Protein AF-A0AAQ2XZY2-F1 (afdb_monomer)

Secondary structure (DSSP, 8-state):
-HHHHHHHHHHHHHHHHHHSS---TT--HHHHHHHHHHHHHHHHHHHHHHH----GGGTTHHHHHHHHHHHHHHHHHHHHHIIIIII---TT-GGGGGG--TTHHHHHHHHHHHHHHHHHHHHHHHHHHHHHHHT-

Mean predicted aligned error: 5.78 Å

pLDDT: mean 86.45, std 11.71, range [51.12, 98.12]

Solvent-accessible surface area (backbone atoms only — not comparable to full-atom values): 7397 Å² total; per-residue (Å²): 105,70,64,43,52,47,48,51,52,34,35,51,50,39,40,43,29,67,64,61,80,71,81,48,96,87,58,56,59,44,50,53,49,18,51,56,57,30,50,55,42,47,52,55,42,50,57,45,62,75,68,60,89,74,67,83,90,64,46,66,58,43,26,51,52,28,45,55,33,28,53,51,37,36,67,59,28,47,64,49,30,44,40,17,67,70,74,59,27,36,85,74,34,66,91,51,44,90,70,67,52,94,72,45,68,62,64,36,41,49,39,51,49,54,41,52,53,31,45,51,53,19,52,52,37,45,50,50,40,52,34,66,75,68,76,108

Nearest PDB structures (foldseek):
  1t98-assembly1_A  TM=4.447E-01  e=1.153E+00  Escherichia coli
  6y5b-assembly1_C  TM=2.859E-01  e=4.148E+00  Mus musculus
  3uum-assembly2_B  TM=3.024E-01  e=5.306E+00  Rattus norvegicus

Foldseek 3Di:
DVLLVLLVVLLVLLLCLLPPDADDVPPLVSLVSNCVVNVVSLVVSVVCLVPDPDDDPCLVVQLVSLVVSLVSLCVRLVVLLCQCVVVNDASNHNVCRVVDDPVGVVSSCSSVVSNVSSVVSNVSSVVVNVCNVVVD

Structure (mmCIF, N/CA/C/O backbone):
data_AF-A0AAQ2XZY2-F1
#
_entry.id   AF-A0AAQ2XZY2-F1
#
loop_
_atom_site.group_PDB
_atom_site.id
_atom_site.type_symbol
_atom_site.label_atom_id
_atom_site.label_alt_id
_atom_site.label_comp_id
_atom_site.label_asym_id
_atom_site.label_entity_id
_atom_site.label_seq_id
_atom_site.pdbx_PDB_ins_code
_atom_site.Cartn_x
_atom_site.Cartn_y
_atom_site.Cartn_z
_atom_site.occupancy
_atom_site.B_iso_or_equiv
_atom_site.auth_seq_id
_atom_site.auth_comp_id
_atom_site.auth_asym_id
_atom_site.auth_atom_id
_atom_site.pdbx_PDB_model_num
ATOM 1 N N . MET A 1 1 ? -5.269 -4.566 18.158 1.00 74.19 1 MET A N 1
ATOM 2 C CA . MET A 1 1 ? -4.119 -5.473 18.386 1.00 74.19 1 MET A CA 1
ATOM 3 C C . MET A 1 1 ? -3.894 -6.390 17.194 1.00 74.19 1 MET A C 1
ATOM 5 O O . MET A 1 1 ? -2.987 -6.093 16.442 1.00 74.19 1 MET A O 1
ATOM 9 N N . TYR A 1 2 ? -4.718 -7.416 16.937 1.00 81.88 2 TYR A N 1
ATOM 10 C CA . TYR A 1 2 ? -4.508 -8.302 15.771 1.00 81.88 2 TYR A CA 1
ATOM 11 C C . TYR A 1 2 ? -4.506 -7.568 14.420 1.00 81.88 2 TYR A C 1
ATOM 13 O O . TYR A 1 2 ? -3.585 -7.763 13.640 1.00 81.88 2 TYR A O 1
ATOM 21 N N . SER A 1 3 ? -5.467 -6.672 14.168 1.00 86.38 3 SER A N 1
ATOM 22 C CA . SER A 1 3 ? -5.491 -5.859 12.939 1.00 86.38 3 SER A CA 1
ATOM 23 C C . SER A 1 3 ? -4.234 -4.995 12.809 1.00 86.38 3 SER A C 1
ATOM 25 O O . SER A 1 3 ? -3.640 -4.926 11.747 1.00 86.38 3 SER A O 1
ATOM 27 N N . SER A 1 4 ? -3.765 -4.418 13.916 1.00 90.62 4 SER A N 1
ATOM 28 C CA . SER A 1 4 ? -2.525 -3.637 13.975 1.00 90.62 4 SER A CA 1
ATOM 29 C C . SER A 1 4 ? -1.288 -4.476 13.622 1.00 90.62 4 SER A C 1
ATOM 31 O O . SER A 1 4 ? -0.448 -4.020 12.858 1.00 90.62 4 SER A O 1
ATOM 33 N N . ILE A 1 5 ? -1.200 -5.712 14.131 1.00 93.00 5 ILE A N 1
ATOM 34 C CA . ILE A 1 5 ? -0.116 -6.654 13.802 1.00 93.00 5 ILE A CA 1
ATOM 35 C C . ILE A 1 5 ? -0.157 -7.009 12.314 1.00 93.00 5 ILE A C 1
ATOM 37 O O . ILE A 1 5 ? 0.872 -6.961 11.652 1.00 93.00 5 ILE A O 1
ATOM 41 N N . LEU A 1 6 ? -1.340 -7.314 11.773 1.00 94.75 6 LEU A N 1
ATOM 42 C CA . LEU A 1 6 ? -1.494 -7.616 10.348 1.00 94.75 6 LEU A CA 1
ATOM 43 C C . LEU A 1 6 ? -1.086 -6.431 9.466 1.00 94.75 6 LEU A C 1
ATOM 45 O O . LEU A 1 6 ? -0.404 -6.632 8.470 1.00 94.75 6 LEU A O 1
ATOM 49 N N . ILE A 1 7 ? -1.450 -5.205 9.851 1.00 96.25 7 ILE A N 1
ATOM 50 C CA . ILE A 1 7 ? -1.069 -3.980 9.132 1.00 96.25 7 ILE A CA 1
ATOM 51 C C . ILE A 1 7 ? 0.452 -3.774 9.154 1.00 96.25 7 ILE A C 1
ATOM 53 O O . ILE A 1 7 ? 1.030 -3.436 8.125 1.00 96.25 7 ILE A O 1
ATOM 57 N N . LEU A 1 8 ? 1.114 -4.021 10.290 1.00 96.81 8 LEU A N 1
ATOM 58 C CA . LEU A 1 8 ? 2.578 -3.964 10.379 1.00 96.81 8 LEU A CA 1
ATOM 59 C C . LEU A 1 8 ? 3.246 -5.034 9.510 1.00 96.81 8 LEU A C 1
ATOM 61 O O . LEU A 1 8 ? 4.186 -4.722 8.785 1.00 96.81 8 LEU A O 1
ATOM 65 N N . LEU A 1 9 ? 2.741 -6.272 9.540 1.00 96.44 9 LEU A N 1
ATOM 66 C CA . LEU A 1 9 ? 3.232 -7.352 8.682 1.00 96.44 9 LEU A CA 1
ATOM 67 C C . LEU A 1 9 ? 3.052 -7.010 7.200 1.00 96.44 9 LEU A C 1
ATOM 69 O O . LEU A 1 9 ? 3.974 -7.214 6.419 1.00 96.44 9 LEU A O 1
ATOM 73 N N . TYR A 1 10 ? 1.901 -6.449 6.822 1.00 97.56 10 TYR A N 1
ATOM 74 C CA . TYR A 1 10 ? 1.651 -5.963 5.465 1.00 97.56 10 TYR A CA 1
ATOM 75 C C . TYR A 1 10 ? 2.689 -4.918 5.054 1.00 97.56 10 TYR A C 1
ATOM 77 O O . TYR A 1 10 ? 3.340 -5.084 4.027 1.00 97.56 10 TYR A O 1
ATOM 85 N N . GLY A 1 11 ? 2.885 -3.884 5.879 1.00 96.56 11 GLY A N 1
ATOM 86 C CA . GLY A 1 11 ? 3.867 -2.838 5.606 1.00 96.56 11 GLY A CA 1
ATOM 87 C C . GLY A 1 11 ? 5.282 -3.392 5.462 1.00 96.56 11 GLY A C 1
ATOM 88 O O . GLY A 1 11 ? 5.987 -3.019 4.534 1.00 96.56 11 GLY A O 1
ATOM 89 N N . PHE A 1 12 ? 5.677 -4.325 6.330 1.00 95.06 12 PHE A N 1
ATOM 90 C CA . PHE A 1 12 ? 6.986 -4.969 6.267 1.00 95.06 12 PHE A CA 1
ATOM 91 C C . PHE A 1 12 ? 7.190 -5.744 4.958 1.00 95.06 12 PHE A C 1
ATOM 93 O O . PHE A 1 12 ? 8.151 -5.476 4.242 1.00 95.06 12 PHE A O 1
ATOM 100 N N . TRP A 1 13 ? 6.282 -6.665 4.620 1.00 93.75 13 TRP A N 1
ATOM 101 C CA . TRP A 1 13 ? 6.411 -7.505 3.424 1.00 93.75 13 TRP A CA 1
ATOM 102 C C . TRP A 1 13 ? 6.380 -6.695 2.131 1.00 93.75 13 TRP A C 1
ATOM 104 O O . TRP A 1 13 ? 7.191 -6.930 1.238 1.00 93.75 13 TRP A O 1
ATOM 114 N N . VAL A 1 14 ? 5.475 -5.719 2.049 1.00 95.19 14 VAL A N 1
ATOM 115 C CA . VAL A 1 14 ? 5.345 -4.864 0.869 1.00 95.19 14 VAL A CA 1
ATOM 116 C C . VAL A 1 14 ? 6.559 -3.954 0.709 1.00 95.19 14 VAL A C 1
ATOM 118 O O . VAL A 1 14 ? 7.090 -3.826 -0.388 1.00 95.19 14 VAL A O 1
ATOM 121 N N . SER A 1 15 ? 7.051 -3.337 1.784 1.00 94.31 15 SER A N 1
ATOM 122 C CA . SER A 1 15 ? 8.258 -2.506 1.702 1.00 94.31 15 SER A CA 1
ATOM 123 C C . SER A 1 15 ? 9.496 -3.332 1.353 1.00 94.31 15 SER A C 1
ATOM 125 O O . SER A 1 15 ? 10.338 -2.861 0.594 1.00 94.31 15 SER A O 1
ATOM 127 N N . LEU A 1 16 ? 9.585 -4.580 1.832 1.00 92.50 16 LEU A N 1
ATOM 128 C CA . LEU A 1 16 ? 10.675 -5.491 1.483 1.00 92.50 16 LEU A CA 1
ATOM 129 C C . LEU A 1 16 ? 10.727 -5.758 -0.028 1.00 92.50 16 LEU A C 1
ATOM 131 O O . LEU A 1 16 ? 11.814 -5.780 -0.594 1.00 92.50 16 LEU A O 1
ATOM 135 N N . GLY A 1 17 ? 9.578 -5.861 -0.700 1.00 90.06 17 GLY A N 1
ATOM 136 C CA . GLY A 1 17 ? 9.503 -5.985 -2.160 1.00 90.06 17 GLY A CA 1
ATOM 137 C C . GLY A 1 17 ? 10.183 -4.855 -2.937 1.00 90.06 17 GLY A C 1
ATOM 138 O O . GLY A 1 17 ? 10.805 -5.117 -3.961 1.00 90.06 17 GLY A O 1
ATOM 139 N N . ALA A 1 18 ? 10.109 -3.621 -2.432 1.00 88.56 18 ALA A N 1
ATOM 140 C CA . ALA A 1 18 ? 10.721 -2.453 -3.069 1.00 88.56 18 ALA A CA 1
ATOM 141 C C . ALA A 1 18 ? 12.233 -2.339 -2.817 1.00 88.56 18 ALA A C 1
ATOM 143 O O . ALA A 1 18 ? 12.951 -1.790 -3.649 1.00 88.56 18 ALA A O 1
ATOM 144 N N . VAL A 1 19 ? 12.721 -2.825 -1.669 1.00 89.06 19 VAL A N 1
ATOM 145 C CA . VAL A 1 19 ? 14.115 -2.597 -1.233 1.00 89.06 19 VAL A CA 1
ATOM 146 C C . VAL A 1 19 ? 15.017 -3.828 -1.309 1.00 89.06 19 VAL A C 1
ATOM 148 O O . VAL A 1 19 ? 16.235 -3.691 -1.247 1.00 89.06 19 VAL A O 1
ATOM 151 N N . SER A 1 20 ? 14.461 -5.038 -1.389 1.00 83.00 20 SER A N 1
ATOM 152 C CA . SER A 1 20 ? 15.256 -6.272 -1.315 1.00 83.00 20 SER A CA 1
ATOM 153 C C . SER A 1 20 ? 15.884 -6.634 -2.654 1.00 83.00 20 SER A C 1
ATOM 155 O O . SER A 1 20 ? 15.171 -6.880 -3.611 1.00 83.00 20 SER A O 1
ATOM 157 N N . GLY A 1 21 ? 17.211 -6.720 -2.734 1.00 74.06 21 GLY A N 1
ATOM 158 C CA . GLY A 1 21 ? 17.914 -7.141 -3.954 1.00 74.06 21 GLY A CA 1
ATOM 159 C C . GLY A 1 21 ? 18.220 -6.002 -4.932 1.00 74.06 21 GLY A C 1
ATOM 160 O O . GLY A 1 21 ? 17.996 -4.824 -4.644 1.00 74.06 21 GLY A O 1
ATOM 161 N N . THR A 1 22 ? 18.767 -6.362 -6.090 1.00 75.44 22 THR A N 1
ATOM 162 C CA . THR A 1 22 ? 19.238 -5.431 -7.125 1.00 75.44 22 THR A CA 1
ATOM 163 C C . THR A 1 22 ? 18.511 -5.701 -8.426 1.00 75.44 22 THR A C 1
ATOM 165 O O . THR A 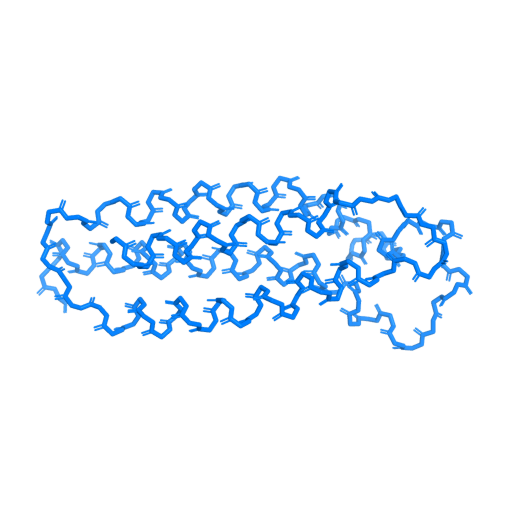1 22 ? 18.443 -6.846 -8.851 1.00 75.44 22 THR A O 1
ATOM 168 N N . CYS A 1 23 ? 18.040 -4.655 -9.099 1.00 76.00 23 CYS A N 1
ATOM 169 C CA . CYS A 1 23 ? 17.422 -4.817 -10.408 1.00 76.00 23 CYS A CA 1
ATOM 170 C C . CYS A 1 23 ? 18.436 -5.344 -11.432 1.00 76.00 23 CYS A C 1
ATOM 172 O O . CYS A 1 23 ? 19.361 -4.641 -11.833 1.00 76.00 23 CYS A O 1
ATOM 174 N N . THR A 1 24 ? 18.255 -6.603 -11.824 1.00 71.31 24 THR A N 1
ATOM 175 C CA . THR A 1 24 ? 18.984 -7.282 -12.900 1.00 71.31 24 THR A CA 1
ATOM 176 C C . THR A 1 24 ? 17.972 -7.955 -13.824 1.00 71.31 24 THR A C 1
ATOM 178 O O . THR A 1 24 ? 16.821 -8.165 -13.439 1.00 71.31 24 THR A O 1
ATOM 181 N N . GLN A 1 25 ? 18.366 -8.250 -15.064 1.00 63.94 25 GLN A N 1
ATOM 182 C CA . GLN A 1 25 ? 17.458 -8.815 -16.064 1.00 63.94 25 GLN A CA 1
ATOM 183 C C . GLN A 1 25 ? 16.820 -10.119 -15.543 1.00 63.94 25 GLN A C 1
ATOM 185 O O . GLN A 1 25 ? 17.523 -11.100 -15.308 1.00 63.94 25 GLN A O 1
ATOM 190 N N . GLY A 1 26 ? 15.492 -10.125 -15.373 1.00 64.06 26 GLY A N 1
ATOM 191 C CA . GLY A 1 26 ? 14.725 -11.273 -14.870 1.00 64.06 26 GLY A CA 1
ATOM 192 C C . GLY A 1 26 ? 14.501 -11.321 -13.349 1.00 64.06 26 GLY A C 1
ATOM 193 O O . GLY A 1 26 ? 13.866 -12.263 -12.877 1.00 64.06 26 GLY A O 1
ATOM 194 N N . ASP A 1 27 ? 14.958 -10.325 -12.579 1.00 72.06 27 ASP A N 1
ATOM 195 C CA . ASP A 1 27 ? 14.770 -10.241 -11.116 1.00 72.06 27 ASP A CA 1
ATOM 196 C C . ASP A 1 27 ? 13.482 -9.494 -10.706 1.00 72.06 27 ASP A C 1
ATOM 198 O O . ASP A 1 27 ? 13.448 -8.694 -9.767 1.00 72.06 27 ASP A O 1
ATOM 202 N N . ASP A 1 28 ? 12.379 -9.758 -11.412 1.00 79.94 28 ASP A N 1
ATOM 203 C CA . ASP A 1 28 ? 11.073 -9.183 -11.060 1.00 79.94 28 ASP A CA 1
ATOM 204 C C . ASP A 1 28 ? 10.347 -9.990 -9.976 1.00 79.94 28 ASP A C 1
ATOM 206 O O . ASP A 1 28 ? 9.327 -9.563 -9.425 1.00 79.94 28 ASP A O 1
ATOM 210 N N . GLY A 1 29 ? 10.881 -11.169 -9.638 1.00 85.25 29 GLY A N 1
ATOM 211 C CA . GLY A 1 29 ? 10.279 -12.116 -8.703 1.00 85.25 29 GLY A CA 1
ATOM 212 C C . GLY A 1 29 ? 9.968 -11.500 -7.339 1.00 85.25 29 GLY A C 1
ATOM 213 O O . GLY A 1 29 ? 8.944 -11.829 -6.740 1.00 85.25 29 GLY A O 1
ATOM 214 N N . ARG A 1 30 ? 10.785 -10.547 -6.872 1.00 87.38 30 ARG A N 1
ATOM 215 C CA . ARG A 1 30 ? 10.540 -9.810 -5.622 1.00 87.38 30 ARG A CA 1
ATOM 216 C C . ARG A 1 30 ? 9.282 -8.938 -5.668 1.00 87.38 30 ARG A C 1
ATOM 218 O O . ARG A 1 30 ? 8.544 -8.889 -4.684 1.00 87.38 30 ARG A O 1
ATOM 225 N N . PHE A 1 31 ? 8.996 -8.297 -6.804 1.00 90.06 31 PHE A N 1
ATOM 226 C CA . PHE A 1 31 ? 7.809 -7.458 -6.976 1.00 90.06 31 PHE A CA 1
ATOM 227 C C . PHE A 1 31 ? 6.555 -8.336 -7.025 1.00 90.06 31 PHE A C 1
ATOM 229 O O . PHE A 1 31 ? 5.562 -8.047 -6.353 1.00 90.06 31 PHE A O 1
ATOM 236 N N . TYR A 1 32 ? 6.631 -9.468 -7.732 1.00 90.44 32 TYR A N 1
ATOM 237 C CA . TYR A 1 32 ? 5.553 -10.457 -7.778 1.00 90.44 32 TYR A CA 1
ATOM 238 C C . TYR A 1 32 ? 5.290 -11.110 -6.416 1.00 90.44 32 TYR A C 1
ATOM 240 O O . TYR A 1 32 ? 4.142 -11.208 -5.985 1.00 90.44 32 TYR A O 1
ATOM 248 N N . ALA A 1 33 ? 6.339 -11.503 -5.694 1.00 91.62 33 ALA A N 1
ATOM 249 C CA . ALA A 1 33 ? 6.209 -12.024 -4.339 1.00 91.62 33 ALA A CA 1
ATOM 250 C C . ALA A 1 33 ? 5.557 -10.984 -3.416 1.00 91.62 33 ALA A C 1
ATOM 252 O O . ALA A 1 33 ? 4.613 -11.302 -2.691 1.00 91.62 33 ALA A O 1
ATOM 253 N N . SER A 1 34 ? 5.999 -9.725 -3.495 1.00 94.00 34 SER A N 1
ATOM 254 C CA . SER A 1 34 ? 5.427 -8.616 -2.730 1.00 94.00 34 SER A CA 1
ATOM 255 C C . SER A 1 34 ? 3.929 -8.449 -2.970 1.00 94.00 34 SER A C 1
ATOM 257 O O . SER A 1 34 ? 3.165 -8.385 -2.005 1.00 94.00 34 SER A O 1
ATOM 259 N N . ILE A 1 35 ? 3.470 -8.431 -4.227 1.00 94.69 35 ILE A N 1
ATOM 260 C CA . ILE A 1 35 ? 2.037 -8.281 -4.517 1.00 94.69 35 ILE A CA 1
ATOM 261 C C . ILE A 1 35 ? 1.236 -9.531 -4.136 1.00 94.69 35 ILE A C 1
ATOM 263 O O . ILE A 1 35 ? 0.122 -9.405 -3.623 1.00 94.69 35 ILE A O 1
ATOM 267 N N . MET A 1 36 ? 1.798 -10.735 -4.286 1.00 94.81 36 MET A N 1
ATOM 268 C CA . MET A 1 36 ? 1.147 -11.978 -3.860 1.00 94.81 36 MET A CA 1
ATOM 269 C C . MET A 1 36 ? 0.933 -12.016 -2.342 1.00 94.81 36 MET A C 1
ATOM 271 O O . MET A 1 36 ? -0.197 -12.178 -1.884 1.00 94.81 36 MET A O 1
ATOM 275 N N . TYR A 1 37 ? 1.981 -11.808 -1.543 1.00 94.44 37 TYR A N 1
ATOM 276 C CA . TYR A 1 37 ? 1.851 -11.802 -0.082 1.00 94.44 37 TYR A CA 1
ATOM 277 C C . TYR A 1 37 ? 1.078 -10.575 0.418 1.00 94.44 37 TYR A C 1
ATOM 279 O O . TYR A 1 37 ? 0.231 -10.683 1.310 1.00 94.44 37 TYR A O 1
ATOM 287 N N . GLY A 1 38 ? 1.322 -9.412 -0.188 1.00 96.12 38 GLY A N 1
ATOM 288 C CA . GLY A 1 38 ? 0.662 -8.155 0.145 1.00 96.12 38 GLY A CA 1
ATOM 289 C C . GLY A 1 38 ? -0.847 -8.198 -0.089 1.00 96.12 38 GLY A C 1
ATOM 290 O O . GLY A 1 38 ? -1.603 -7.774 0.783 1.00 96.12 38 GLY A O 1
ATOM 291 N N . SER A 1 39 ? -1.308 -8.758 -1.212 1.00 95.69 39 SER A N 1
ATOM 292 C CA . SER A 1 39 ? -2.744 -8.882 -1.517 1.00 95.69 39 SER A CA 1
ATOM 293 C C . SER A 1 39 ? -3.470 -9.831 -0.557 1.00 95.69 39 SER A C 1
ATOM 295 O O . SER A 1 39 ? -4.562 -9.507 -0.085 1.00 95.69 39 SER A O 1
ATOM 297 N N . VAL A 1 40 ? -2.852 -10.954 -0.177 1.00 96.69 40 VAL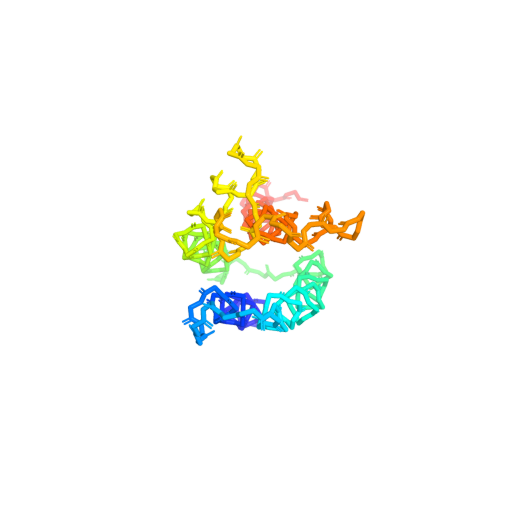 A N 1
ATOM 298 C CA . VAL A 1 40 ? -3.410 -11.873 0.830 1.00 96.69 40 VAL A CA 1
ATOM 299 C C . VAL A 1 40 ? -3.561 -11.171 2.181 1.00 96.69 40 VAL A C 1
ATOM 301 O O . VAL A 1 40 ? -4.636 -11.209 2.788 1.00 96.69 40 VAL A O 1
ATOM 304 N N . LEU A 1 41 ? -2.51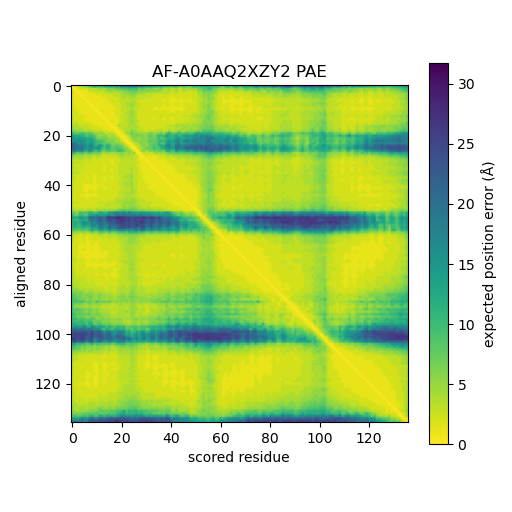6 -10.477 2.642 1.00 96.88 41 LEU A N 1
ATOM 305 C CA . LEU A 1 41 ? -2.568 -9.715 3.892 1.00 96.88 41 LEU A CA 1
ATOM 306 C C . LEU A 1 41 ? -3.598 -8.585 3.825 1.00 96.88 41 LEU A C 1
ATOM 308 O O . LEU A 1 41 ? -4.353 -8.399 4.778 1.00 96.88 41 LEU A O 1
ATOM 312 N N . PHE A 1 42 ? -3.688 -7.882 2.697 1.00 97.25 42 PHE A N 1
ATOM 313 C CA . PHE A 1 42 ? -4.688 -6.844 2.463 1.00 97.25 42 PHE A CA 1
ATOM 314 C C . PHE A 1 42 ? -6.116 -7.376 2.635 1.00 97.25 42 PHE A C 1
ATOM 316 O O . PHE A 1 42 ? -6.898 -6.790 3.384 1.00 97.25 42 PHE A O 1
ATOM 323 N N . ILE A 1 43 ? -6.450 -8.518 2.022 1.00 96.81 43 ILE A N 1
ATOM 324 C CA . ILE A 1 43 ? -7.778 -9.138 2.152 1.00 96.81 43 ILE A CA 1
ATOM 325 C C . ILE A 1 43 ? -8.066 -9.493 3.617 1.00 96.81 43 ILE A C 1
ATOM 327 O O . ILE A 1 43 ? -9.142 -9.177 4.133 1.00 96.81 43 ILE A O 1
ATOM 331 N N . LEU A 1 44 ? -7.103 -10.102 4.317 1.00 95.12 44 LEU A N 1
ATOM 332 C CA . LEU A 1 44 ? -7.255 -10.456 5.732 1.00 95.12 44 LEU A CA 1
ATOM 333 C C . LEU A 1 44 ? -7.472 -9.220 6.615 1.00 95.12 44 LEU A C 1
ATOM 335 O O . LEU A 1 44 ? -8.347 -9.233 7.487 1.00 95.12 44 LEU A O 1
ATOM 339 N N . ILE A 1 45 ? -6.720 -8.142 6.372 1.00 94.94 45 ILE A N 1
ATOM 340 C CA . ILE A 1 45 ? -6.873 -6.860 7.067 1.00 94.94 45 ILE A CA 1
ATOM 341 C C . ILE A 1 45 ? -8.261 -6.281 6.800 1.00 94.94 45 ILE A C 1
ATOM 343 O O . ILE A 1 45 ? -8.944 -5.913 7.753 1.00 94.94 45 ILE A O 1
ATOM 347 N N . MET A 1 46 ? -8.713 -6.251 5.544 1.00 94.38 46 MET A N 1
ATOM 348 C CA . MET A 1 46 ? -10.026 -5.722 5.170 1.00 94.38 46 MET A CA 1
ATOM 349 C C . MET A 1 46 ? -11.162 -6.480 5.853 1.00 94.38 46 MET A C 1
ATOM 351 O O . MET A 1 46 ? -11.992 -5.875 6.535 1.00 94.38 46 MET A O 1
ATOM 355 N N . VAL A 1 47 ? -11.168 -7.813 5.758 1.00 93.38 47 VAL A N 1
ATOM 356 C CA . VAL A 1 47 ? -12.172 -8.658 6.422 1.00 93.38 47 VAL A CA 1
ATOM 357 C C . VAL A 1 47 ? -12.162 -8.421 7.930 1.00 93.38 47 VAL A C 1
ATOM 359 O O . VAL A 1 47 ? -13.224 -8.332 8.556 1.00 93.38 47 VAL A O 1
ATOM 362 N N . ARG A 1 48 ? -10.975 -8.300 8.535 1.00 90.19 48 ARG A N 1
ATOM 363 C CA . ARG A 1 48 ? -10.864 -8.106 9.979 1.00 90.19 48 ARG A CA 1
ATOM 364 C C . ARG A 1 48 ? -11.346 -6.730 10.407 1.00 90.19 48 ARG A C 1
ATOM 366 O O . ARG A 1 48 ? -12.162 -6.654 11.323 1.00 90.19 48 ARG A O 1
ATOM 373 N N . LEU A 1 49 ? -10.891 -5.676 9.735 1.00 89.69 49 LEU A N 1
ATOM 374 C CA . LEU A 1 49 ? -11.328 -4.312 9.992 1.00 89.69 49 LEU A CA 1
ATOM 375 C C . LEU A 1 49 ? -12.842 -4.213 9.838 1.00 89.69 49 LEU A C 1
ATOM 377 O O . LEU A 1 49 ? -13.479 -3.684 10.735 1.00 89.69 49 LEU A O 1
ATOM 381 N N . LEU A 1 50 ? -13.454 -4.798 8.808 1.00 89.06 50 LEU A N 1
ATOM 382 C CA . LEU A 1 50 ? -14.912 -4.770 8.641 1.00 89.06 50 LEU A CA 1
ATOM 383 C C . LEU A 1 50 ? -15.666 -5.471 9.785 1.00 89.06 50 LEU A C 1
ATOM 385 O O . LEU A 1 50 ? -16.666 -4.940 10.262 1.00 89.06 50 LEU A O 1
ATOM 389 N N . ARG A 1 51 ? -15.170 -6.611 10.286 1.00 85.81 51 ARG A N 1
ATOM 390 C CA . ARG A 1 51 ? -15.841 -7.406 11.339 1.00 85.81 51 ARG A CA 1
ATOM 391 C C . ARG A 1 51 ? -15.570 -6.946 12.777 1.00 85.81 51 ARG A C 1
ATOM 393 O O . ARG A 1 51 ? -16.280 -7.347 13.693 1.00 85.81 51 ARG A O 1
ATOM 400 N N . GLU A 1 52 ? -14.516 -6.171 13.020 1.00 75.69 52 GLU A N 1
ATOM 401 C CA . GLU A 1 52 ? -14.047 -5.885 14.382 1.00 75.69 52 GLU A CA 1
ATOM 402 C C . GLU A 1 52 ? -14.903 -4.826 15.110 1.00 75.69 52 GLU A C 1
ATOM 404 O O . GLU A 1 52 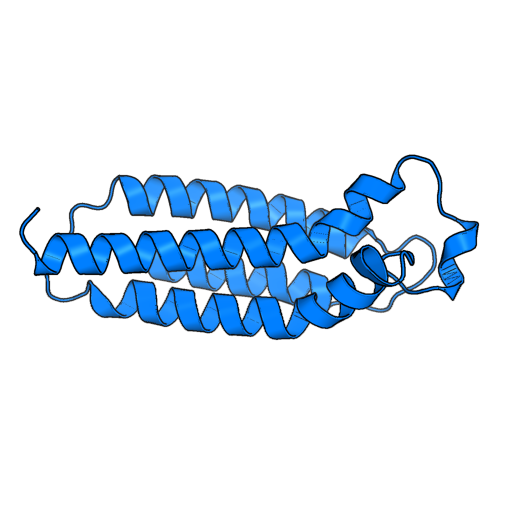? -14.721 -3.632 14.898 1.00 75.69 52 GLU A O 1
ATOM 409 N N . ASN A 1 53 ? -15.798 -5.240 16.013 1.00 66.50 53 ASN A N 1
ATOM 410 C CA . ASN A 1 53 ? -16.654 -4.352 16.824 1.00 66.50 53 ASN A CA 1
ATOM 411 C C . ASN A 1 53 ? -16.048 -4.027 18.209 1.00 66.50 53 ASN A C 1
ATOM 413 O O . ASN A 1 53 ? -16.664 -4.306 19.235 1.00 66.50 53 ASN A O 1
ATOM 417 N N . ARG A 1 54 ? -14.812 -3.507 18.282 1.00 63.81 54 ARG A N 1
ATOM 418 C CA . ARG A 1 54 ? -14.142 -3.275 19.583 1.00 63.81 54 ARG A CA 1
ATOM 419 C C . ARG A 1 54 ? -14.378 -1.887 20.183 1.00 63.81 54 ARG A C 1
ATOM 421 O O . ARG A 1 54 ? -14.445 -0.890 19.473 1.00 63.81 54 ARG A O 1
ATOM 428 N N . GLY A 1 55 ? -14.433 -1.867 21.519 1.00 58.34 55 GLY A N 1
ATOM 429 C CA . GLY A 1 55 ? -14.633 -0.691 22.365 1.00 58.34 55 GLY A CA 1
ATOM 430 C C . GLY A 1 55 ? -13.510 0.357 22.327 1.00 58.34 55 GLY A C 1
ATOM 431 O O . GLY A 1 55 ? -12.383 0.106 21.897 1.00 58.34 55 GLY A O 1
ATOM 432 N N . LEU A 1 56 ? -13.862 1.545 22.822 1.00 58.25 56 LEU A N 1
ATOM 433 C CA . LEU A 1 56 ? -13.204 2.849 22.648 1.00 58.25 56 LEU A CA 1
ATOM 434 C C . LEU A 1 56 ? -11.705 2.945 23.004 1.00 58.25 56 LEU A C 1
ATOM 436 O O . LEU A 1 56 ? -11.036 3.842 22.499 1.00 58.25 56 LEU A O 1
ATOM 440 N N . GLN A 1 57 ? -11.148 2.067 23.842 1.00 56.66 57 GLN A N 1
ATOM 441 C CA . GLN A 1 57 ? -9.807 2.281 24.416 1.00 56.66 57 GLN A CA 1
ATOM 442 C C . GLN A 1 57 ? -8.634 2.054 23.442 1.00 56.66 57 GLN A C 1
ATOM 444 O O . GLN A 1 57 ? -7.594 2.682 23.599 1.00 56.66 57 GLN A O 1
ATOM 449 N N . PHE A 1 58 ? -8.787 1.223 22.404 1.00 60.69 58 PHE A N 1
ATOM 450 C CA . PHE A 1 58 ? -7.697 0.899 21.456 1.00 60.69 58 PHE A CA 1
ATOM 451 C C . PHE A 1 58 ? -7.960 1.367 20.022 1.00 60.69 58 PHE A C 1
ATOM 453 O O . PHE A 1 58 ? -7.265 0.967 19.083 1.00 60.69 58 PHE A O 1
ATOM 460 N N . ILE A 1 59 ? -8.974 2.210 19.835 1.00 71.75 59 ILE A N 1
ATOM 461 C CA . ILE A 1 59 ? -9.461 2.542 18.500 1.00 71.75 59 ILE A CA 1
ATOM 462 C C . ILE A 1 59 ? -8.550 3.499 17.728 1.00 71.75 59 ILE A C 1
ATOM 464 O O . ILE A 1 59 ? -8.519 3.449 16.506 1.00 71.75 59 ILE A O 1
ATOM 468 N N . TRP A 1 60 ? -7.766 4.320 18.430 1.00 81.44 60 TRP A N 1
ATOM 469 C CA . TRP A 1 60 ? -6.866 5.313 17.831 1.00 81.44 60 TRP A CA 1
ATOM 470 C C . TRP A 1 60 ? -5.549 4.733 17.322 1.00 81.44 60 TRP A C 1
ATOM 472 O O . TRP A 1 60 ? -4.976 5.238 16.362 1.00 81.44 60 TRP A O 1
ATOM 482 N N . ILE A 1 61 ? -5.074 3.651 17.939 1.00 87.69 61 ILE A N 1
ATOM 483 C CA . ILE A 1 61 ? -3.763 3.068 17.626 1.00 87.69 61 ILE A CA 1
ATOM 484 C C . ILE A 1 61 ? -3.762 2.433 16.231 1.00 87.69 61 ILE A C 1
ATOM 486 O O . ILE A 1 61 ? -2.800 2.568 15.485 1.00 87.69 61 ILE A O 1
ATOM 490 N N . THR A 1 62 ? -4.851 1.762 15.851 1.00 90.56 62 THR A N 1
ATOM 491 C CA . THR A 1 62 ? -4.962 1.098 14.541 1.00 90.56 62 THR A CA 1
ATOM 492 C C . THR A 1 62 ? -4.864 2.069 13.355 1.00 90.56 62 THR A C 1
ATOM 494 O O . THR A 1 62 ? -4.020 1.823 12.496 1.00 90.56 62 THR A O 1
ATOM 497 N N . PRO A 1 63 ? -5.639 3.172 13.279 1.00 92.56 63 PRO A N 1
ATOM 498 C CA . PRO A 1 63 ? -5.502 4.141 12.194 1.00 92.56 63 PRO A CA 1
ATOM 499 C C . PRO A 1 63 ? -4.158 4.874 12.217 1.00 92.56 63 PRO A C 1
ATOM 501 O O . PRO A 1 63 ? -3.639 5.171 11.148 1.00 92.56 63 PRO A O 1
ATOM 504 N N . LEU A 1 64 ? -3.559 5.114 13.392 1.00 94.69 64 LEU A N 1
ATOM 505 C CA . LEU A 1 64 ? -2.212 5.689 13.474 1.00 94.69 64 LEU A CA 1
ATOM 506 C C . LEU A 1 64 ? -1.162 4.754 12.854 1.00 94.69 64 LEU A C 1
ATOM 508 O O . LEU A 1 64 ? -0.366 5.183 12.027 1.00 94.69 64 LEU A O 1
ATOM 512 N N . ILE A 1 65 ? -1.190 3.465 13.205 1.00 95.50 65 ILE A N 1
ATOM 513 C CA . ILE A 1 65 ? -0.301 2.458 12.607 1.00 95.50 65 ILE A CA 1
ATOM 514 C C . ILE A 1 65 ? -0.553 2.343 11.100 1.00 95.50 65 ILE A C 1
ATOM 516 O O . ILE A 1 65 ? 0.399 2.292 10.328 1.00 95.50 65 ILE A O 1
ATOM 520 N N . ALA A 1 66 ? -1.818 2.344 10.671 1.00 96.44 66 ALA A N 1
ATOM 521 C CA . ALA A 1 66 ? -2.169 2.303 9.255 1.00 96.44 66 ALA A CA 1
ATOM 522 C C . ALA A 1 66 ? -1.632 3.517 8.486 1.00 96.44 66 ALA A C 1
ATOM 524 O O . ALA A 1 66 ? -1.138 3.351 7.375 1.00 96.44 66 ALA A O 1
ATOM 525 N N . LEU A 1 67 ? -1.672 4.711 9.085 1.00 97.56 67 LEU A N 1
ATOM 526 C CA . LEU A 1 67 ? -1.091 5.919 8.503 1.00 97.56 67 LEU A CA 1
ATOM 527 C C . LEU A 1 67 ? 0.427 5.790 8.345 1.00 97.56 67 LEU A C 1
ATOM 529 O O . LEU A 1 67 ? 0.945 6.042 7.263 1.00 97.56 67 LEU A O 1
ATOM 533 N N . LEU A 1 68 ? 1.134 5.355 9.393 1.00 97.88 68 LEU A N 1
ATOM 534 C CA . LEU A 1 68 ? 2.589 5.166 9.345 1.00 97.88 68 LEU A CA 1
ATOM 535 C C . LEU A 1 68 ? 2.994 4.137 8.281 1.00 97.88 68 LEU A C 1
ATOM 537 O O . LEU A 1 68 ? 3.947 4.355 7.536 1.00 97.88 68 LEU A O 1
ATOM 541 N N . VAL A 1 69 ? 2.240 3.042 8.170 1.00 97.81 69 VAL A N 1
ATOM 542 C CA . VAL A 1 69 ? 2.453 2.035 7.124 1.00 97.81 69 VAL A CA 1
ATOM 543 C C . VAL A 1 69 ? 2.170 2.607 5.738 1.00 97.81 69 VAL A C 1
ATOM 545 O O . VAL A 1 69 ? 2.978 2.397 4.841 1.00 97.81 69 VAL A O 1
ATOM 548 N N . ALA A 1 70 ? 1.089 3.367 5.551 1.00 98.06 70 ALA A N 1
ATOM 549 C CA . ALA A 1 70 ? 0.799 4.009 4.271 1.00 98.06 70 ALA A CA 1
ATOM 550 C C . ALA A 1 70 ? 1.902 4.999 3.861 1.00 98.06 70 ALA A C 1
ATOM 552 O O . ALA A 1 70 ? 2.322 5.003 2.705 1.00 98.06 70 ALA A O 1
ATOM 553 N N . MET A 1 71 ? 2.429 5.783 4.808 1.00 98.06 71 MET A N 1
ATOM 554 C CA . MET A 1 71 ? 3.564 6.680 4.566 1.00 98.06 71 MET A CA 1
ATOM 555 C C . MET A 1 71 ? 4.827 5.908 4.174 1.00 98.06 71 MET A C 1
ATOM 557 O O . MET A 1 71 ? 5.486 6.279 3.209 1.00 98.06 71 MET A O 1
ATOM 561 N N . SER A 1 72 ? 5.148 4.822 4.883 1.00 97.25 72 SER A N 1
ATOM 562 C CA . SER A 1 72 ? 6.314 3.987 4.575 1.00 97.25 72 SER A CA 1
ATOM 563 C C . SER A 1 72 ? 6.196 3.306 3.210 1.00 97.25 72 SER A C 1
ATOM 565 O O . SER A 1 72 ? 7.138 3.365 2.426 1.00 97.25 72 SER A O 1
ATOM 567 N N . VAL A 1 73 ? 5.043 2.706 2.900 1.00 97.56 73 VAL A N 1
ATOM 568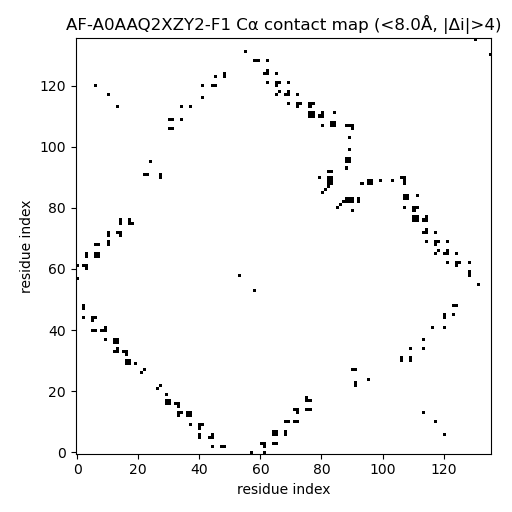 C CA . VAL A 1 73 ? 4.795 2.074 1.596 1.00 97.56 73 VAL A CA 1
ATOM 569 C C . VAL A 1 73 ? 4.895 3.115 0.486 1.00 97.56 73 VAL A C 1
ATOM 571 O O . VAL A 1 73 ? 5.592 2.889 -0.497 1.00 97.56 73 VAL A O 1
ATOM 574 N N . THR A 1 74 ? 4.276 4.284 0.662 1.00 97.31 74 THR A N 1
ATOM 575 C CA . THR A 1 74 ? 4.378 5.381 -0.311 1.00 97.31 74 THR A CA 1
ATOM 576 C C . THR A 1 74 ? 5.827 5.820 -0.503 1.00 97.31 74 THR A C 1
ATOM 578 O O . THR A 1 74 ? 6.259 5.967 -1.637 1.00 97.31 74 THR A O 1
ATOM 581 N N . TYR A 1 75 ? 6.600 5.975 0.573 1.00 96.69 75 TYR A N 1
ATOM 582 C CA . TYR A 1 75 ? 8.005 6.376 0.488 1.00 96.69 75 TYR A CA 1
ATOM 583 C C . TYR A 1 75 ? 8.842 5.416 -0.369 1.00 96.69 75 TYR A C 1
ATOM 585 O O . TYR A 1 75 ? 9.602 5.869 -1.220 1.00 96.69 75 TYR A O 1
ATOM 593 N N . PHE A 1 76 ? 8.680 4.102 -0.185 1.00 95.38 76 PHE A N 1
ATOM 594 C CA . PHE A 1 76 ? 9.454 3.112 -0.937 1.00 95.38 76 PHE A CA 1
ATOM 595 C C . PHE A 1 76 ? 8.950 2.888 -2.366 1.00 95.38 76 PHE A C 1
ATOM 597 O O . PHE A 1 76 ? 9.756 2.638 -3.257 1.00 95.38 76 PHE A O 1
ATOM 604 N N . TRP A 1 77 ? 7.639 2.973 -2.601 1.00 95.69 77 TRP A N 1
ATOM 605 C CA . TRP A 1 77 ? 7.040 2.616 -3.891 1.00 95.69 77 TRP A CA 1
ATOM 606 C C . TRP A 1 77 ? 6.755 3.812 -4.809 1.00 95.69 77 TRP A C 1
ATOM 608 O O . TRP A 1 77 ? 6.617 3.613 -6.014 1.00 95.69 77 TRP A O 1
ATOM 618 N N . ALA A 1 78 ? 6.698 5.047 -4.298 1.00 95.00 78 ALA A N 1
ATOM 619 C CA . ALA A 1 78 ? 6.434 6.233 -5.119 1.00 95.00 78 ALA A CA 1
ATOM 620 C C . ALA A 1 78 ? 7.448 6.449 -6.260 1.00 95.00 78 ALA A C 1
ATOM 622 O O . ALA A 1 78 ? 6.993 6.762 -7.359 1.00 95.00 78 ALA A O 1
ATOM 623 N N . PRO A 1 79 ? 8.771 6.240 -6.078 1.00 92.56 79 PRO A N 1
ATOM 624 C CA . PRO A 1 79 ? 9.717 6.333 -7.192 1.00 92.56 79 PRO A CA 1
ATOM 625 C C . PRO A 1 79 ? 9.366 5.367 -8.331 1.00 92.56 79 PRO A C 1
ATOM 627 O O . PRO A 1 79 ? 9.293 5.772 -9.485 1.00 92.56 79 PRO A O 1
ATOM 630 N N . PHE A 1 80 ? 9.018 4.120 -8.000 1.00 91.62 80 PHE A N 1
ATOM 631 C CA . PHE A 1 80 ? 8.612 3.120 -8.988 1.00 91.62 80 PHE A CA 1
ATOM 632 C C . PHE A 1 80 ? 7.302 3.484 -9.692 1.00 91.62 80 PHE A C 1
ATOM 634 O O . PHE A 1 80 ? 7.137 3.157 -10.861 1.00 91.62 80 PHE A O 1
ATOM 641 N N . VAL A 1 81 ? 6.364 4.166 -9.023 1.00 92.06 81 VAL A N 1
ATOM 642 C CA . VAL A 1 81 ? 5.147 4.681 -9.680 1.00 92.06 81 VAL A CA 1
ATOM 643 C C . VAL A 1 81 ? 5.495 5.725 -10.738 1.00 92.06 81 VAL A C 1
ATOM 645 O O . VAL A 1 81 ? 4.909 5.698 -11.818 1.00 92.06 81 VAL A O 1
ATOM 648 N N . ILE A 1 82 ? 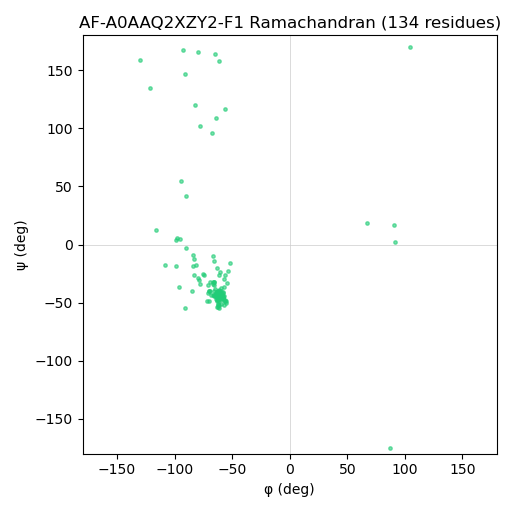6.438 6.627 -10.452 1.00 90.62 82 ILE A N 1
ATOM 649 C CA . ILE A 1 82 ? 6.871 7.650 -11.413 1.00 90.62 82 ILE A CA 1
ATOM 650 C C . ILE A 1 82 ? 7.480 6.966 -12.642 1.00 90.62 82 ILE A C 1
ATOM 652 O O . ILE A 1 82 ? 6.972 7.147 -13.747 1.00 90.62 82 ILE A O 1
ATOM 656 N N . GLU A 1 83 ? 8.460 6.090 -12.429 1.00 88.56 83 GLU A N 1
ATOM 657 C CA . GLU A 1 83 ? 9.133 5.330 -13.492 1.00 88.56 83 GLU A CA 1
ATOM 658 C C . GLU A 1 83 ? 8.133 4.525 -14.343 1.00 88.56 83 GLU A C 1
ATOM 660 O O . GLU A 1 83 ? 8.090 4.634 -15.566 1.00 88.56 83 GLU A O 1
ATOM 665 N N . THR A 1 84 ? 7.248 3.754 -13.706 1.00 88.75 84 THR A N 1
ATOM 666 C CA . THR A 1 84 ? 6.382 2.802 -14.425 1.00 88.75 84 THR A CA 1
ATOM 667 C C . THR A 1 84 ? 5.099 3.399 -14.988 1.00 88.75 84 THR A C 1
ATOM 669 O O . THR A 1 84 ? 4.658 3.016 -16.077 1.00 88.75 84 THR A O 1
ATOM 672 N N . THR A 1 85 ? 4.442 4.290 -14.245 1.00 85.75 85 THR A N 1
ATOM 673 C CA . THR A 1 85 ? 3.108 4.802 -14.589 1.00 85.75 85 THR A CA 1
ATOM 674 C C . THR A 1 85 ? 3.191 6.128 -15.337 1.00 85.75 85 THR A C 1
ATOM 676 O O . THR A 1 85 ? 2.385 6.347 -16.239 1.00 85.75 85 THR A O 1
ATOM 679 N N . ILE A 1 86 ? 4.143 7.001 -14.986 1.00 82.75 86 ILE A N 1
ATOM 680 C CA . ILE A 1 86 ? 4.283 8.325 -15.610 1.00 82.75 86 ILE A CA 1
ATOM 681 C C . ILE A 1 86 ? 5.225 8.255 -16.813 1.00 82.75 86 ILE A C 1
ATOM 683 O O . ILE A 1 86 ? 4.836 8.650 -17.909 1.00 82.75 86 ILE A O 1
ATOM 687 N N . GLU A 1 87 ? 6.443 7.751 -16.618 1.00 85.81 87 GLU A N 1
ATOM 688 C CA . GLU A 1 87 ? 7.469 7.712 -17.674 1.00 85.81 87 GLU A CA 1
ATOM 689 C C . GLU A 1 87 ? 7.304 6.503 -18.596 1.00 85.81 87 GLU A C 1
ATOM 691 O O . GLU A 1 87 ? 7.608 6.545 -19.787 1.00 85.81 87 GLU A O 1
ATOM 696 N N . GLY A 1 88 ? 6.699 5.452 -18.058 1.00 83.19 88 GLY A N 1
ATOM 697 C CA . GLY A 1 88 ? 6.270 4.295 -18.812 1.00 83.19 88 GLY A CA 1
ATOM 698 C C . GLY A 1 88 ? 7.310 3.189 -18.921 1.00 83.19 88 GLY A C 1
ATOM 699 O O . GLY A 1 88 ? 7.155 2.302 -19.762 1.00 83.19 88 GLY A O 1
ATOM 700 N N . HIS A 1 89 ? 8.322 3.244 -18.063 1.00 87.00 89 HIS A N 1
ATOM 701 C CA . HIS A 1 89 ? 9.443 2.326 -18.028 1.00 87.00 89 HIS A CA 1
ATOM 702 C C . HIS A 1 89 ? 9.097 1.006 -17.336 1.00 87.00 89 HIS A C 1
ATOM 704 O O . HIS A 1 89 ? 8.078 0.856 -16.649 1.00 87.00 89 HIS A O 1
ATOM 710 N N . HIS A 1 90 ? 9.967 0.024 -17.533 1.00 85.94 90 HIS A N 1
ATOM 711 C CA . HIS A 1 90 ? 9.951 -1.223 -16.783 1.00 85.94 90 HIS A CA 1
ATOM 712 C C . HIS A 1 90 ? 10.163 -0.984 -15.268 1.00 85.94 90 HIS A C 1
ATOM 714 O O . HIS A 1 90 ? 10.756 0.013 -14.858 1.00 85.94 90 HIS A O 1
ATOM 720 N N . LEU A 1 91 ? 9.729 -1.923 -14.411 1.00 85.06 91 LEU A N 1
ATOM 721 C CA . LEU A 1 91 ? 9.882 -1.841 -12.941 1.00 85.06 91 LEU A CA 1
ATOM 722 C C . LEU A 1 91 ? 11.331 -1.655 -12.475 1.00 85.06 91 LEU A C 1
ATOM 724 O O . LEU A 1 91 ? 11.575 -1.135 -11.388 1.00 85.06 91 LEU A O 1
ATOM 728 N N . CYS A 1 92 ? 12.275 -2.110 -13.292 1.00 83.31 92 CYS A N 1
ATOM 729 C CA . CYS A 1 92 ? 13.703 -1.996 -13.036 1.00 83.31 92 CYS A CA 1
ATOM 730 C C . CYS A 1 92 ? 14.391 -0.823 -13.739 1.00 83.31 92 CYS A C 1
ATOM 732 O O . CYS A 1 92 ? 15.609 -0.707 -13.632 1.00 83.31 92 CYS A O 1
ATOM 734 N N . GLY A 1 93 ? 13.629 0.042 -14.408 1.00 83.12 93 GLY A N 1
ATOM 735 C CA . GLY A 1 93 ? 14.137 1.214 -15.110 1.00 83.12 93 GLY A CA 1
ATOM 736 C C . GLY A 1 93 ? 14.173 1.047 -16.625 1.00 83.12 93 GLY A C 1
ATOM 737 O O . GLY A 1 93 ? 13.982 -0.043 -17.176 1.00 83.12 93 GLY A O 1
ATOM 738 N N . LYS A 1 94 ? 14.432 2.172 -17.290 1.00 84.06 94 LYS A N 1
ATOM 739 C CA . LYS A 1 94 ? 14.410 2.340 -18.746 1.00 84.06 94 LYS A CA 1
ATOM 740 C C . LYS A 1 94 ? 15.347 1.395 -19.499 1.00 84.06 94 LYS A C 1
ATOM 742 O O . LYS A 1 94 ? 15.080 1.030 -20.643 1.00 84.06 94 LYS A O 1
ATOM 747 N N . GLU A 1 95 ? 16.454 0.988 -18.885 1.00 82.25 95 GLU A N 1
ATOM 748 C CA . GLU A 1 95 ? 17.434 0.083 -19.493 1.00 82.25 95 GLU A CA 1
ATOM 749 C C . GLU A 1 95 ? 16.820 -1.277 -19.858 1.00 82.25 95 GLU A C 1
ATOM 751 O O . GLU A 1 95 ? 17.305 -1.957 -20.763 1.00 82.25 95 GLU A O 1
ATOM 756 N N . PHE A 1 96 ? 15.727 -1.654 -19.190 1.00 79.81 96 PHE A N 1
ATOM 757 C CA . PHE A 1 96 ? 15.045 -2.930 -19.377 1.00 79.81 96 PHE A CA 1
ATOM 758 C C . PHE A 1 96 ? 13.815 -2.837 -20.290 1.00 79.81 96 PHE A C 1
ATOM 760 O O . PHE A 1 96 ? 13.164 -3.852 -20.528 1.00 79.81 96 PHE A O 1
ATOM 767 N N . ASP A 1 97 ? 13.536 -1.670 -20.882 1.00 79.88 97 ASP A N 1
ATOM 768 C CA . ASP A 1 97 ? 12.360 -1.459 -21.736 1.00 79.88 97 ASP A CA 1
ATOM 769 C C . ASP A 1 97 ? 12.346 -2.368 -22.980 1.00 79.88 97 ASP A C 1
ATOM 771 O O . ASP A 1 97 ? 11.293 -2.719 -23.505 1.00 79.88 97 ASP A O 1
ATOM 775 N N . SER A 1 98 ? 13.517 -2.806 -23.454 1.00 73.31 98 SER A N 1
ATOM 776 C CA . SER A 1 98 ? 13.619 -3.737 -24.591 1.00 73.31 98 SER A CA 1
ATOM 777 C C . SER A 1 98 ? 13.054 -5.137 -24.306 1.00 73.31 98 SER A C 1
ATOM 779 O O . SER A 1 98 ? 12.819 -5.907 -25.237 1.00 73.31 98 SER A O 1
ATOM 781 N N . HIS A 1 99 ? 12.815 -5.461 -23.032 1.00 67.00 99 HIS A N 1
ATOM 782 C CA . HIS A 1 99 ? 12.193 -6.707 -22.592 1.00 67.00 99 HIS A CA 1
ATOM 783 C C . HIS A 1 99 ? 10.681 -6.574 -22.369 1.00 67.00 99 HIS A C 1
ATOM 785 O O . HIS A 1 99 ? 10.058 -7.555 -21.962 1.00 67.00 99 HIS A O 1
ATOM 791 N N . LEU A 1 100 ? 10.095 -5.406 -22.677 1.00 65.69 100 LEU A N 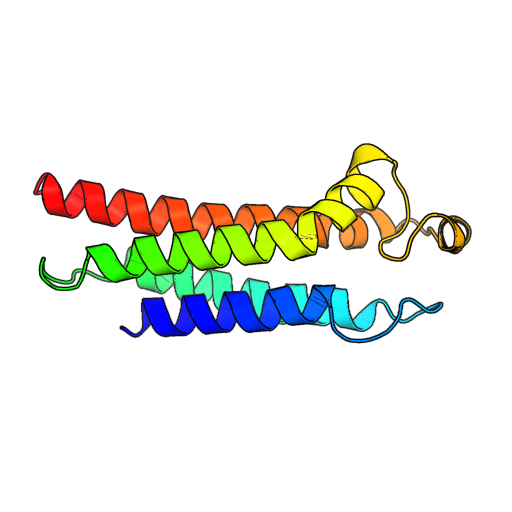1
ATOM 792 C CA . LEU A 1 100 ? 8.665 -5.159 -22.529 1.00 65.69 100 LEU A CA 1
ATOM 793 C C . LEU A 1 100 ? 7.846 -6.002 -23.521 1.00 65.69 100 LEU A C 1
ATOM 795 O O . LEU A 1 100 ? 7.660 -5.619 -24.677 1.00 65.69 100 LEU A O 1
ATOM 799 N N . ALA A 1 101 ? 7.341 -7.153 -23.079 1.00 59.66 101 ALA A N 1
ATOM 800 C CA . ALA A 1 101 ? 6.296 -7.904 -23.783 1.00 59.66 101 ALA A CA 1
ATOM 801 C C . ALA A 1 101 ? 4.903 -7.499 -23.254 1.00 59.66 101 ALA A C 1
ATOM 803 O O . ALA A 1 101 ? 4.793 -6.879 -22.201 1.00 59.66 101 ALA A O 1
ATOM 804 N N . GLU A 1 102 ? 3.810 -7.872 -23.936 1.00 54.03 102 GLU A N 1
ATOM 805 C CA . GLU A 1 102 ? 2.414 -7.525 -23.562 1.00 54.03 102 GLU A CA 1
ATOM 806 C C . GLU A 1 102 ? 2.023 -7.852 -22.096 1.00 54.03 102 GLU A C 1
ATOM 808 O O . GLU A 1 102 ? 1.046 -7.310 -21.578 1.00 54.03 102 GLU A O 1
ATOM 813 N N . SER A 1 103 ? 2.804 -8.680 -21.390 1.00 51.12 103 SER A N 1
ATOM 814 C CA . SER A 1 103 ? 2.695 -8.939 -19.948 1.00 51.12 103 SER A CA 1
ATOM 815 C C . SER A 1 103 ? 3.033 -7.746 -19.034 1.00 51.12 103 SER A C 1
ATOM 817 O O . SER A 1 103 ? 2.767 -7.821 -17.833 1.00 51.12 103 SER A O 1
ATOM 819 N N . ASP A 1 104 ? 3.581 -6.643 -19.556 1.00 63.09 104 ASP A N 1
ATOM 820 C CA . ASP A 1 104 ? 4.162 -5.571 -18.732 1.00 63.09 104 ASP A CA 1
ATOM 821 C C . ASP A 1 104 ? 3.207 -4.527 -18.158 1.00 63.09 104 ASP A C 1
ATOM 823 O O . ASP A 1 104 ? 3.571 -3.757 -17.272 1.00 63.09 104 ASP A O 1
ATOM 827 N N . VAL A 1 105 ? 1.954 -4.474 -18.608 1.00 74.00 105 VAL A N 1
ATOM 828 C CA . VAL A 1 105 ? 0.993 -3.543 -17.989 1.00 74.00 105 VAL A CA 1
ATOM 829 C C . VAL A 1 105 ? 0.703 -3.963 -16.544 1.00 74.00 105 VAL A C 1
ATOM 831 O O . VAL A 1 105 ? 0.516 -3.123 -15.661 1.00 74.00 105 VAL A O 1
ATOM 834 N N . TRP A 1 106 ? 0.695 -5.273 -16.286 1.00 80.31 106 TRP A N 1
ATOM 835 C CA . TRP A 1 106 ? 0.407 -5.817 -14.965 1.00 80.31 106 TRP A CA 1
ATOM 836 C C . TRP A 1 106 ? 1.546 -5.566 -13.974 1.00 80.31 106 TRP A C 1
ATOM 838 O O . TRP A 1 106 ? 1.294 -5.053 -12.883 1.00 80.31 106 TRP A O 1
ATOM 848 N N . SER A 1 107 ? 2.789 -5.862 -14.359 1.00 81.94 107 SER A N 1
ATOM 849 C CA . SER A 1 107 ? 3.989 -5.612 -13.547 1.00 81.94 107 SER A CA 1
ATOM 850 C C . SER A 1 107 ? 4.084 -4.131 -13.15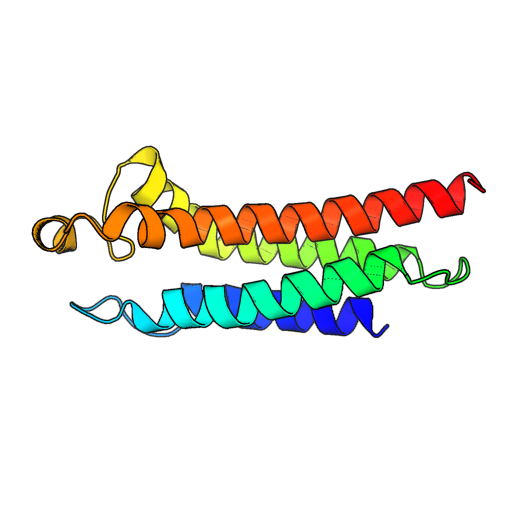6 1.00 81.94 107 SER A C 1
ATOM 852 O O . SER A 1 107 ? 4.187 -3.794 -11.976 1.00 81.94 107 SER A O 1
ATOM 854 N N . ARG A 1 108 ? 3.901 -3.231 -14.126 1.00 87.00 108 ARG A N 1
ATOM 855 C CA . ARG A 1 108 ? 3.923 -1.772 -13.941 1.00 87.00 108 ARG A CA 1
ATOM 856 C C . ARG A 1 108 ? 2.822 -1.248 -13.019 1.00 87.00 108 ARG A C 1
ATOM 858 O O . ARG A 1 108 ? 2.956 -0.167 -12.456 1.00 87.00 108 ARG A O 1
ATOM 865 N N . SER A 1 109 ? 1.747 -2.009 -12.811 1.00 90.12 109 SER A N 1
ATOM 866 C CA . SER A 1 109 ? 0.681 -1.635 -11.875 1.00 90.12 109 SER A CA 1
ATOM 867 C C . SER A 1 109 ? 1.001 -1.955 -10.408 1.00 90.12 109 SER A C 1
ATOM 869 O O . SER A 1 109 ? 0.373 -1.381 -9.515 1.00 90.12 109 SER A O 1
ATOM 871 N N . ILE A 1 110 ? 1.986 -2.824 -10.135 1.00 93.38 110 ILE A N 1
ATOM 872 C CA . ILE A 1 110 ? 2.322 -3.297 -8.780 1.00 93.38 110 ILE A CA 1
ATOM 873 C C . ILE A 1 110 ? 2.615 -2.139 -7.802 1.00 93.38 110 ILE A C 1
ATOM 875 O O . ILE A 1 110 ? 2.002 -2.120 -6.727 1.00 93.38 110 ILE A O 1
ATOM 879 N N . PRO A 1 111 ? 3.463 -1.141 -8.136 1.00 94.44 111 PRO A N 1
ATOM 880 C CA . PRO A 1 111 ? 3.739 -0.017 -7.242 1.00 94.44 111 PRO A CA 1
ATOM 881 C C . PRO A 1 111 ? 2.475 0.768 -6.882 1.00 94.44 111 PRO A C 1
ATOM 883 O O . PRO A 1 111 ? 2.207 1.044 -5.709 1.00 94.44 111 PRO A O 1
ATOM 886 N N . THR A 1 112 ? 1.645 1.056 -7.885 1.00 95.69 112 THR A N 1
ATOM 887 C CA . THR A 1 112 ? 0.386 1.786 -7.715 1.00 95.69 112 THR A CA 1
ATOM 888 C C . THR A 1 112 ? -0.598 1.000 -6.848 1.00 95.69 112 THR A C 1
ATOM 890 O O . THR A 1 112 ? -1.206 1.567 -5.938 1.00 95.69 112 THR A O 1
ATOM 893 N N . LEU A 1 113 ? -0.715 -0.316 -7.057 1.00 96.38 113 LEU A N 1
ATOM 894 C CA . LEU A 1 113 ? -1.568 -1.184 -6.242 1.00 96.38 113 LEU A CA 1
ATOM 895 C C . LEU A 1 113 ? -1.148 -1.178 -4.768 1.00 96.38 113 LEU A C 1
ATOM 897 O O . LEU A 1 113 ? -2.010 -1.069 -3.897 1.00 96.38 113 LEU A O 1
ATOM 901 N N . HIS A 1 114 ? 0.152 -1.227 -4.466 1.00 97.56 114 HIS A N 1
ATOM 902 C CA . HIS A 1 114 ? 0.638 -1.182 -3.086 1.00 97.56 114 HIS A CA 1
ATOM 903 C C . HIS A 1 114 ? 0.282 0.125 -2.368 1.00 97.56 114 HIS A C 1
ATOM 905 O O . HIS A 1 114 ? -0.176 0.084 -1.216 1.00 97.56 114 HIS A O 1
ATOM 911 N N . ILE A 1 115 ? 0.416 1.269 -3.050 1.00 97.31 115 ILE A N 1
ATOM 912 C CA . ILE A 1 115 ? -0.014 2.567 -2.515 1.00 97.31 115 ILE A CA 1
ATOM 913 C C . ILE A 1 115 ? -1.527 2.561 -2.276 1.00 97.31 115 ILE A C 1
ATOM 915 O O . ILE A 1 115 ? -1.965 2.840 -1.157 1.00 97.31 115 ILE A O 1
ATOM 919 N N . VAL A 1 116 ? -2.326 2.174 -3.277 1.00 97.94 116 VAL A N 1
ATOM 920 C CA . VAL A 1 116 ? -3.798 2.143 -3.184 1.00 97.94 116 VAL A CA 1
ATOM 921 C C . VAL A 1 116 ? -4.272 1.231 -2.052 1.00 97.94 116 VAL A C 1
ATOM 923 O O . VAL A 1 116 ? -5.124 1.628 -1.257 1.00 97.94 116 VAL A O 1
ATOM 926 N N . PHE A 1 117 ? -3.702 0.034 -1.919 1.00 98.12 117 PHE A N 1
ATOM 927 C CA . PHE A 1 117 ? -4.032 -0.897 -0.841 1.00 98.12 117 PHE A CA 1
ATOM 928 C C . PHE A 1 117 ? -3.693 -0.321 0.536 1.00 98.12 117 PHE A C 1
ATOM 930 O O . PHE A 1 117 ? -4.520 -0.391 1.449 1.00 98.12 117 PHE A O 1
ATOM 937 N N . SER A 1 118 ? -2.521 0.303 0.691 1.00 97.81 118 SER A N 1
ATOM 938 C CA . SER A 1 118 ? -2.132 0.930 1.959 1.00 97.81 118 SER A CA 1
ATOM 939 C C . SER A 1 118 ? -3.068 2.085 2.348 1.00 97.81 118 SER A C 1
ATOM 941 O O . SER A 1 118 ? -3.502 2.178 3.501 1.00 97.81 118 SER A O 1
ATOM 943 N N . LEU A 1 119 ? -3.474 2.903 1.370 1.00 97.88 119 LEU A N 1
ATOM 944 C CA . LEU A 1 119 ? -4.423 3.995 1.562 1.00 97.88 119 LEU A CA 1
ATOM 945 C C . LEU A 1 119 ? -5.809 3.470 1.920 1.00 97.88 119 LEU A C 1
ATOM 947 O O . LEU A 1 119 ? -6.432 3.981 2.845 1.00 97.88 119 LEU A O 1
ATOM 951 N N . ALA A 1 120 ? -6.288 2.425 1.250 1.00 97.81 120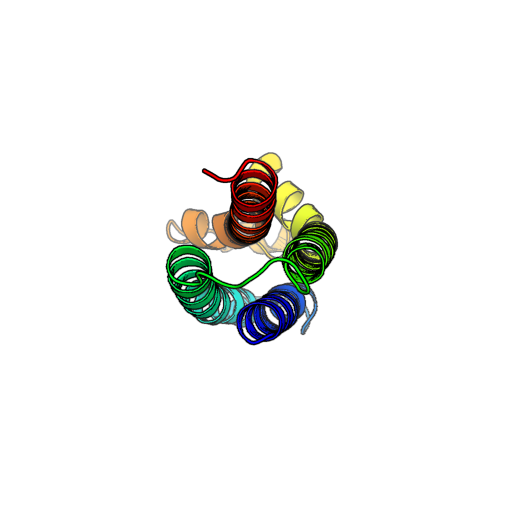 ALA A N 1
ATOM 952 C CA . ALA A 1 120 ? -7.582 1.827 1.552 1.00 97.81 120 ALA A CA 1
ATOM 953 C C . ALA A 1 120 ? -7.625 1.246 2.980 1.00 97.81 120 ALA A C 1
ATOM 955 O O . ALA A 1 120 ? -8.613 1.443 3.691 1.00 97.81 120 ALA A O 1
ATOM 956 N N . ILE A 1 121 ? -6.543 0.603 3.440 1.00 96.88 121 ILE A N 1
ATOM 957 C CA . ILE A 1 121 ? -6.401 0.142 4.833 1.00 96.88 121 ILE A CA 1
ATOM 958 C C . ILE A 1 121 ? -6.484 1.324 5.809 1.00 96.88 121 ILE A C 1
ATOM 960 O O . ILE A 1 121 ? -7.206 1.251 6.813 1.00 96.88 121 ILE A O 1
ATOM 964 N N . PHE A 1 122 ? -5.763 2.414 5.529 1.00 97.12 122 PHE A N 1
ATOM 965 C CA . PHE A 1 122 ? -5.791 3.623 6.351 1.00 97.12 122 PHE A CA 1
ATOM 966 C C . PHE A 1 122 ? -7.187 4.250 6.389 1.00 97.12 122 PHE A C 1
ATOM 968 O O . PHE A 1 122 ? -7.733 4.453 7.474 1.00 97.12 122 PHE A O 1
ATOM 975 N N . MET A 1 123 ? -7.797 4.484 5.227 1.00 96.38 123 MET A N 1
ATOM 976 C CA . MET A 1 123 ? -9.118 5.098 5.101 1.00 96.38 123 MET A CA 1
ATOM 977 C C . MET A 1 123 ? -10.188 4.282 5.821 1.00 96.38 123 MET A C 1
ATOM 979 O O . MET A 1 123 ? -10.995 4.850 6.555 1.00 96.38 123 MET A O 1
ATOM 983 N N . LEU A 1 124 ? -10.169 2.951 5.692 1.00 93.75 124 LEU A N 1
ATOM 984 C CA . LEU A 1 124 ? -11.106 2.095 6.414 1.00 93.75 124 LEU A CA 1
ATOM 985 C C . LEU A 1 124 ? -10.871 2.159 7.930 1.00 93.75 124 LEU A C 1
ATOM 987 O O . LEU A 1 124 ? -11.825 2.303 8.696 1.00 93.75 124 LEU A O 1
ATOM 991 N N . SER A 1 125 ? -9.612 2.101 8.374 1.00 92.12 125 SER A N 1
ATOM 992 C CA . SER A 1 125 ? -9.263 2.212 9.797 1.00 92.12 125 SER A CA 1
ATOM 993 C C . SER A 1 125 ? -9.713 3.552 10.390 1.00 92.12 125 SER A C 1
ATOM 995 O O . SER A 1 125 ? -10.266 3.598 11.491 1.00 92.12 125 SER A O 1
ATOM 997 N N . PHE A 1 126 ? -9.517 4.642 9.647 1.00 92.06 126 PHE A N 1
ATOM 998 C CA . PHE A 1 126 ? -9.912 5.991 10.039 1.00 92.06 126 PHE A CA 1
ATOM 999 C C . PHE A 1 126 ? -11.435 6.175 10.032 1.00 92.06 126 PHE A C 1
ATOM 1001 O O . PHE A 1 126 ? -12.004 6.749 10.961 1.00 92.06 126 PHE A O 1
ATOM 1008 N N . TRP A 1 127 ? -12.128 5.617 9.041 1.00 90.94 127 TRP A N 1
ATOM 1009 C CA . TRP A 1 127 ? -13.586 5.639 8.989 1.00 90.94 127 TRP A CA 1
ATOM 1010 C C . TRP A 1 127 ? -14.218 4.924 10.189 1.00 90.94 127 TRP A C 1
ATOM 1012 O O . TRP A 1 127 ? -15.149 5.451 10.802 1.00 90.94 127 TRP A O 1
ATOM 1022 N N . LYS A 1 128 ? -13.680 3.765 10.594 1.00 87.31 128 LYS A N 1
ATOM 1023 C CA . LYS A 1 128 ? -14.157 3.064 11.800 1.00 87.31 128 LYS A CA 1
ATOM 1024 C C . LYS A 1 128 ? -13.972 3.889 13.064 1.00 87.31 128 LYS A C 1
ATOM 1026 O O . LYS A 1 128 ? -14.866 3.932 13.905 1.00 87.31 128 LYS A O 1
ATOM 1031 N N . LEU A 1 129 ? -12.838 4.570 13.177 1.00 87.56 129 LEU A N 1
ATOM 1032 C CA . LEU A 1 129 ? -12.575 5.485 14.275 1.00 87.56 129 LEU A CA 1
ATOM 1033 C C . LEU A 1 129 ? -13.632 6.604 14.349 1.00 87.56 129 LEU A C 1
ATOM 1035 O O . LEU A 1 129 ? -14.168 6.860 15.428 1.00 87.56 129 LEU A O 1
ATOM 1039 N N . ILE A 1 130 ? -13.983 7.222 13.217 1.00 86.56 130 ILE A N 1
ATOM 1040 C CA . ILE A 1 130 ? -15.042 8.245 13.155 1.00 86.56 130 ILE A CA 1
ATOM 1041 C C . ILE A 1 130 ? -16.395 7.665 13.586 1.00 86.56 130 ILE A C 1
ATOM 1043 O O . ILE A 1 130 ? -17.094 8.271 14.402 1.00 86.56 130 ILE A O 1
ATOM 1047 N N . ARG A 1 131 ? -16.768 6.487 13.074 1.00 84.44 131 ARG A N 1
ATOM 1048 C CA . ARG A 1 131 ? -18.034 5.819 13.423 1.00 84.44 131 ARG A CA 1
ATOM 1049 C C . ARG A 1 131 ? -18.162 5.552 14.917 1.00 84.44 131 ARG A C 1
ATOM 1051 O O . ARG A 1 131 ? -19.148 5.936 15.538 1.00 84.44 131 ARG A O 1
ATOM 1058 N N . CYS A 1 132 ? -17.112 5.021 15.531 1.00 79.25 132 CYS A N 1
ATOM 1059 C CA . CYS A 1 132 ? -17.117 4.781 16.967 1.00 79.25 132 CYS A CA 1
ATOM 1060 C C . CYS A 1 132 ? -17.146 6.065 17.806 1.00 79.25 132 CYS A C 1
ATOM 1062 O O . CYS A 1 132 ? -17.763 6.056 18.866 1.00 79.25 132 CYS A O 1
ATOM 1064 N N . LYS A 1 133 ? -16.541 7.174 17.354 1.00 76.38 133 LYS A N 1
ATOM 1065 C CA . LYS A 1 133 ? -16.702 8.476 18.034 1.00 76.38 133 LYS A CA 1
ATOM 1066 C C . LYS A 1 133 ? -18.110 9.048 17.898 1.00 76.38 133 LYS A C 1
ATOM 1068 O O . LYS A 1 133 ? -18.554 9.761 18.787 1.00 76.38 133 LYS A O 1
ATOM 1073 N N . THR A 1 134 ? -18.782 8.776 16.781 1.00 79.38 134 THR A N 1
ATOM 1074 C CA . THR A 1 134 ? -20.119 9.309 16.474 1.00 79.38 134 THR A CA 1
ATOM 1075 C C . THR A 1 134 ? -21.261 8.416 16.963 1.00 79.38 134 THR A C 1
ATOM 1077 O O . THR A 1 134 ? -22.417 8.803 16.826 1.00 79.38 134 THR A O 1
ATOM 1080 N N . GLY A 1 135 ? -20.958 7.249 17.549 1.00 63.81 135 GLY A N 1
ATOM 1081 C CA . GLY A 1 135 ? -21.958 6.317 18.081 1.00 63.81 135 GLY A CA 1
ATOM 1082 C C . GLY A 1 135 ? -22.847 5.664 17.013 1.00 63.81 135 GLY A C 1
ATOM 1083 O O . GLY A 1 135 ? -23.924 5.182 17.352 1.00 63.81 135 GLY A O 1
ATOM 1084 N N . LYS A 1 136 ? -22.418 5.672 15.742 1.00 56.72 136 LYS A N 1
ATOM 1085 C CA . LYS A 1 136 ? -23.138 5.124 14.578 1.00 56.72 136 LYS A CA 1
ATOM 1086 C C . LYS A 1 136 ? -22.483 3.858 14.045 1.00 56.72 136 LYS A C 1
ATOM 1088 O O . LYS A 1 136 ? -23.214 2.932 13.642 1.00 56.72 136 LYS A O 1
#

Radius of gyration: 16.69 Å; Cα contacts (8 Å, |Δi|>4): 140; chains: 1; bounding box: 42×21×49 Å

Organism: NCBI:txid680

Sequence (136 aa):
MYSSILILLYGFWVSLGAVSGTCTQGDDGRFYASIMYGSVLFILIMVRLLRENRGLQFIWITPLIALLVAMSVTYFWAPFVIETTIEGHHLCGKEFDSHLAESDVWSRSIPTLHIVFSLAIFMLSFWKLIRCKTGK